Protein AF-A0A2K5XV96-F1 (afdb_monomer_lite)

InterPro domains:
  IPR011072 HR1 rho-binding domain [PS51860] (5-81)
  IPR011072 HR1 rho-binding domain [SM00742] (19-82)
  IPR051364 Cytokinesis and Rho signaling-related protein [PTHR21538] (23-78)

Sequence (85 aa):
MEGPSLRGPALGLAGLPTQQDCSIQEKIDLEIRMREGIWKLLSLSTQKDQVLHAVKNLMVCNARIMAYTSELQKLEEQIANQTGR

pLDDT: mean 83.7, std 20.57, range [38.91, 98.69]

Secondary structure (DSSP, 8-state):
-------------TTSPPHHHHHHHHHHHHHHHHHHHHHHHHHH--SHHHHHHHHHHHHHHHHHHHHHHHHHHHHHHHHHHHHT-

Structure (mmCIF, N/CA/C/O backbone):
data_AF-A0A2K5XV96-F1
#
_entry.id   AF-A0A2K5XV96-F1
#
loop_
_atom_site.group_PDB
_atom_site.id
_atom_site.type_symbol
_atom_site.label_atom_id
_atom_site.label_alt_id
_atom_site.label_comp_id
_atom_site.label_asym_id
_atom_site.label_entity_id
_atom_site.label_seq_id
_atom_site.pdbx_PDB_ins_code
_atom_site.Cartn_x
_atom_site.Cartn_y
_atom_site.Cartn_z
_atom_site.occupancy
_atom_site.B_iso_or_equiv
_atom_site.auth_seq_id
_atom_site.auth_comp_id
_atom_site.auth_asym_id
_atom_site.auth_atom_id
_atom_site.pdbx_PDB_model_num
ATOM 1 N N . MET A 1 1 ? 53.111 12.320 -33.863 1.00 38.91 1 MET A N 1
ATOM 2 C CA . MET A 1 1 ? 53.207 10.844 -33.922 1.00 38.91 1 MET A CA 1
ATOM 3 C C . MET A 1 1 ? 52.356 10.395 -32.757 1.00 38.91 1 MET A C 1
ATOM 5 O O . MET A 1 1 ? 52.872 10.234 -31.664 1.00 38.91 1 MET A O 1
ATOM 9 N N . GLU A 1 2 ? 51.038 10.363 -32.952 1.00 41.66 2 GLU A N 1
ATOM 10 C CA . GLU A 1 2 ? 50.084 10.224 -31.847 1.00 41.66 2 GLU A CA 1
ATOM 11 C C . GLU A 1 2 ? 49.703 8.745 -31.720 1.00 41.66 2 GLU A C 1
ATOM 13 O O . GLU A 1 2 ? 49.055 8.186 -32.605 1.00 41.66 2 GLU A O 1
ATOM 18 N N . GLY A 1 3 ? 50.178 8.091 -30.658 1.00 45.22 3 GLY A N 1
ATOM 19 C CA . GLY A 1 3 ? 49.813 6.714 -30.316 1.00 45.22 3 GLY A CA 1
ATOM 20 C C . GLY A 1 3 ? 48.421 6.640 -29.659 1.00 45.22 3 GLY A C 1
ATOM 21 O O . GLY A 1 3 ? 48.052 7.571 -28.941 1.00 45.22 3 GLY A O 1
ATOM 22 N N . PRO A 1 4 ? 47.631 5.571 -29.888 1.00 51.16 4 PRO A N 1
ATOM 23 C CA . PRO A 1 4 ? 46.205 5.549 -29.572 1.00 51.16 4 PRO A CA 1
ATOM 24 C C . PRO A 1 4 ? 45.852 4.921 -28.212 1.00 51.16 4 PRO A C 1
ATOM 26 O O . PRO A 1 4 ? 46.520 4.020 -27.720 1.00 51.16 4 PRO A O 1
ATOM 29 N N . SER A 1 5 ? 44.716 5.394 -27.684 1.00 52.50 5 SER A N 1
ATOM 30 C CA . SER A 1 5 ? 43.656 4.683 -26.947 1.00 52.50 5 SER A CA 1
ATOM 31 C C . SER A 1 5 ? 44.032 3.498 -26.048 1.00 52.50 5 SER A C 1
ATOM 33 O O . SER A 1 5 ? 44.266 2.393 -26.525 1.00 52.50 5 SER A O 1
ATOM 35 N N . LEU A 1 6 ? 43.847 3.680 -24.737 1.00 43.06 6 LEU A N 1
ATOM 36 C CA . LEU A 1 6 ? 43.407 2.606 -23.842 1.00 43.06 6 LEU A CA 1
ATOM 37 C C . LEU A 1 6 ? 42.227 3.101 -22.999 1.00 43.06 6 LEU A C 1
ATOM 39 O O . LEU A 1 6 ? 42.319 3.303 -21.790 1.00 43.06 6 LEU A O 1
ATOM 43 N N . ARG A 1 7 ? 41.081 3.294 -23.661 1.00 50.31 7 ARG A N 1
ATOM 44 C CA . ARG A 1 7 ? 39.783 3.240 -22.984 1.00 50.31 7 ARG A CA 1
ATOM 45 C C . ARG A 1 7 ? 39.552 1.774 -22.617 1.00 50.31 7 ARG A C 1
ATOM 47 O O . ARG A 1 7 ? 39.060 1.000 -23.433 1.00 50.31 7 ARG A O 1
ATOM 54 N N . GLY A 1 8 ? 39.998 1.384 -21.426 1.00 41.75 8 GLY A N 1
ATOM 55 C CA . GLY A 1 8 ? 39.709 0.060 -20.884 1.00 41.75 8 GLY A CA 1
ATOM 56 C C . GLY A 1 8 ? 38.192 -0.169 -20.857 1.00 41.75 8 GLY A C 1
ATOM 57 O O . GLY A 1 8 ? 37.454 0.757 -20.501 1.00 41.75 8 GLY A O 1
ATOM 58 N N . PRO A 1 9 ? 37.699 -1.348 -21.269 1.00 45.44 9 PRO A N 1
ATOM 59 C CA . PRO A 1 9 ? 36.280 -1.640 -21.208 1.00 45.44 9 PRO A CA 1
ATOM 60 C C . PRO A 1 9 ? 35.881 -1.726 -19.736 1.00 45.44 9 PRO A C 1
ATOM 62 O O . PRO A 1 9 ? 36.444 -2.515 -18.976 1.00 45.44 9 PRO A O 1
ATOM 65 N N . ALA A 1 10 ? 34.925 -0.887 -19.336 1.00 45.25 10 ALA A N 1
ATOM 66 C CA . ALA A 1 10 ? 34.211 -1.044 -18.082 1.00 45.25 10 ALA A CA 1
ATOM 67 C C . ALA A 1 10 ? 33.564 -2.434 -18.103 1.00 45.25 10 ALA A C 1
ATOM 69 O O . ALA A 1 10 ? 32.575 -2.664 -18.798 1.00 45.25 10 ALA A O 1
ATOM 70 N N . LEU A 1 11 ? 34.206 -3.379 -17.417 1.00 46.12 11 LEU A N 1
ATOM 71 C CA . LEU A 1 11 ? 33.691 -4.719 -17.190 1.00 46.12 11 LEU A CA 1
ATOM 72 C C . LEU A 1 11 ? 32.298 -4.594 -16.566 1.00 46.12 11 LEU A C 1
ATOM 74 O O . LEU A 1 11 ? 32.084 -3.793 -15.656 1.00 46.12 11 LEU A O 1
ATOM 78 N N . GLY A 1 12 ? 31.356 -5.343 -17.135 1.00 48.84 12 GLY A N 1
ATOM 79 C CA . GLY A 1 12 ? 29.925 -5.194 -16.925 1.00 48.84 12 GLY A CA 1
ATOM 80 C C . GLY A 1 12 ? 29.504 -5.139 -15.458 1.00 48.84 12 GLY A C 1
ATOM 81 O O . GLY A 1 12 ? 29.673 -6.093 -14.708 1.00 48.84 12 GLY A O 1
ATOM 82 N N . LEU A 1 13 ? 28.854 -4.031 -15.106 1.00 47.19 13 LEU A N 1
ATOM 83 C CA . LEU A 1 13 ? 27.946 -3.911 -13.961 1.00 47.19 13 LEU A CA 1
ATOM 84 C C . LEU A 1 13 ? 26.482 -4.007 -14.438 1.00 47.19 13 LEU A C 1
ATOM 86 O O . LEU A 1 13 ? 25.589 -3.363 -13.893 1.00 47.19 13 LEU A O 1
ATOM 90 N N . ALA A 1 14 ? 26.239 -4.773 -15.506 1.00 50.44 14 ALA A N 1
ATOM 91 C CA . ALA A 1 14 ? 24.921 -4.971 -16.096 1.00 50.44 14 ALA A CA 1
ATOM 92 C C . ALA A 1 14 ? 24.129 -5.963 -15.231 1.00 50.44 14 ALA A C 1
ATOM 94 O O . ALA A 1 14 ? 24.252 -7.175 -15.386 1.00 50.44 14 ALA A O 1
ATOM 95 N N . GLY A 1 15 ? 23.383 -5.436 -14.263 1.00 55.66 15 GLY A N 1
ATOM 96 C CA . GLY A 1 15 ? 22.546 -6.229 -13.360 1.00 55.66 15 GLY A CA 1
ATOM 97 C C . GLY A 1 15 ? 22.363 -5.626 -11.969 1.00 55.66 15 GLY A C 1
ATOM 98 O O . GLY A 1 15 ? 21.593 -6.169 -11.183 1.00 55.66 15 GLY A O 1
ATOM 99 N N . LEU A 1 16 ? 23.046 -4.523 -11.645 1.00 53.66 16 LEU A N 1
ATOM 100 C CA . LEU A 1 16 ? 22.797 -3.813 -10.393 1.00 53.66 16 LEU A CA 1
ATOM 101 C C . LEU A 1 16 ? 21.616 -2.845 -10.559 1.00 53.66 16 LEU A C 1
ATOM 103 O O . LEU A 1 16 ? 21.628 -2.063 -11.513 1.00 53.66 16 LEU A O 1
ATOM 107 N N . PRO A 1 17 ? 20.619 -2.879 -9.652 1.00 56.56 17 PRO A N 1
ATOM 108 C CA . PRO A 1 17 ? 19.538 -1.900 -9.642 1.00 56.56 17 PRO A CA 1
ATOM 109 C C . PRO A 1 17 ? 20.134 -0.494 -9.601 1.00 56.56 17 PRO A C 1
ATOM 111 O O . PRO A 1 17 ? 21.119 -0.240 -8.894 1.00 56.56 17 PRO A O 1
ATOM 114 N N . THR A 1 18 ? 19.572 0.423 -10.388 1.00 67.31 18 THR A N 1
ATOM 115 C CA . THR A 1 18 ? 20.037 1.808 -10.348 1.00 67.31 18 THR A CA 1
ATOM 116 C C . THR A 1 18 ? 19.764 2.378 -8.955 1.00 67.31 18 THR A C 1
ATOM 118 O O . THR A 1 18 ? 18.862 1.933 -8.244 1.00 67.31 18 THR A O 1
ATOM 121 N N . GLN A 1 19 ? 20.521 3.399 -8.538 1.00 70.00 19 GLN A N 1
ATOM 122 C CA . GLN A 1 19 ? 20.262 4.085 -7.263 1.00 70.00 19 GLN A CA 1
ATOM 123 C C . GLN A 1 19 ? 18.791 4.537 -7.154 1.00 70.00 19 GLN A C 1
ATOM 125 O O . GLN A 1 19 ? 18.228 4.580 -6.061 1.00 70.00 19 GLN A O 1
ATOM 130 N N . GLN A 1 20 ? 18.162 4.854 -8.290 1.00 68.12 20 GLN A N 1
ATOM 131 C CA . GLN A 1 20 ? 16.760 5.238 -8.357 1.00 68.12 20 GLN A CA 1
ATOM 132 C C . GLN A 1 20 ? 15.818 4.049 -8.104 1.00 68.12 20 GLN A C 1
ATOM 134 O O . GLN A 1 20 ? 14.888 4.207 -7.312 1.00 68.12 20 GLN A O 1
ATOM 139 N N . ASP A 1 21 ? 16.106 2.867 -8.656 1.00 67.19 21 ASP A N 1
ATOM 140 C CA . ASP A 1 21 ? 15.338 1.630 -8.422 1.00 67.19 21 ASP A CA 1
ATOM 141 C C . ASP A 1 21 ? 15.410 1.187 -6.952 1.00 67.19 21 ASP A C 1
ATOM 143 O O . ASP A 1 21 ? 14.392 0.888 -6.325 1.00 67.19 21 ASP A O 1
ATOM 147 N N . CYS A 1 22 ? 16.604 1.238 -6.349 1.00 75.38 22 CYS A N 1
ATOM 148 C CA . CYS A 1 22 ? 16.762 0.986 -4.914 1.00 75.38 22 CYS A CA 1
ATOM 149 C C . CYS A 1 22 ? 15.943 1.987 -4.088 1.00 75.38 22 CYS A C 1
ATOM 151 O O . CYS A 1 22 ? 15.210 1.597 -3.181 1.00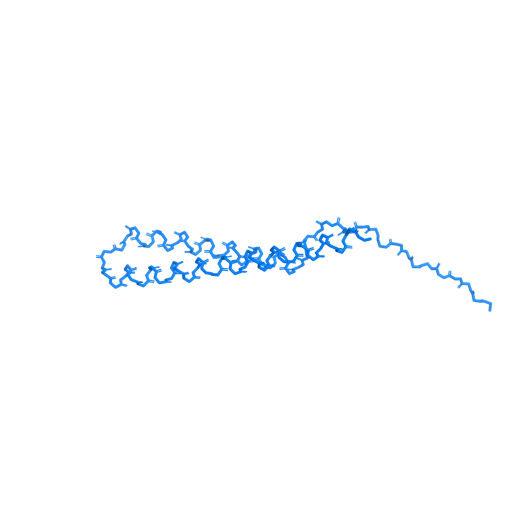 75.38 22 CYS A O 1
ATOM 153 N N . SER A 1 23 ? 15.994 3.274 -4.450 1.00 90.88 23 SER A N 1
ATOM 154 C CA . SER A 1 23 ? 15.269 4.317 -3.717 1.00 90.88 23 SER A CA 1
ATOM 155 C C . SER A 1 23 ? 13.745 4.195 -3.825 1.00 90.88 23 SER A C 1
ATOM 157 O O . SER A 1 23 ? 13.030 4.619 -2.916 1.00 90.88 23 SER A O 1
ATOM 159 N N . ILE A 1 24 ? 13.217 3.646 -4.927 1.00 95.25 24 ILE A N 1
ATOM 160 C CA . ILE A 1 24 ? 11.773 3.447 -5.082 1.00 95.25 24 ILE A CA 1
ATOM 161 C C . ILE A 1 24 ? 11.298 2.172 -4.392 1.00 95.25 24 ILE A C 1
ATOM 163 O O . ILE A 1 24 ? 10.238 2.195 -3.767 1.00 95.25 24 ILE A O 1
ATOM 167 N N . GLN A 1 25 ? 12.105 1.109 -4.402 1.00 95.62 25 GLN A N 1
ATOM 168 C CA . GLN A 1 25 ? 11.815 -0.095 -3.630 1.00 95.62 25 GLN A CA 1
ATOM 169 C C . GLN A 1 25 ? 11.769 0.210 -2.125 1.00 95.62 25 GLN A C 1
ATOM 171 O O . GLN A 1 25 ? 10.813 -0.165 -1.450 1.00 95.62 25 GLN A O 1
ATOM 176 N N . GLU A 1 26 ? 12.713 1.003 -1.610 1.00 96.69 26 GLU A N 1
ATOM 177 C CA . GLU A 1 26 ? 12.705 1.460 -0.211 1.00 96.69 26 GLU A CA 1
ATOM 178 C C . GLU A 1 26 ? 11.438 2.255 0.148 1.00 96.69 26 GLU A C 1
ATOM 180 O O . GLU A 1 26 ? 10.890 2.111 1.247 1.00 96.69 26 GLU A O 1
ATOM 185 N N . LYS A 1 27 ? 10.937 3.084 -0.781 1.00 97.38 27 LYS A N 1
ATOM 186 C CA . LYS A 1 27 ? 9.664 3.800 -0.605 1.00 97.38 27 LYS A CA 1
ATOM 187 C C . LYS A 1 27 ? 8.482 2.835 -0.560 1.00 97.38 27 LYS A C 1
ATOM 189 O O . LYS A 1 27 ? 7.618 3.003 0.296 1.00 97.38 27 LYS A O 1
ATOM 194 N N . ILE A 1 28 ? 8.439 1.828 -1.434 1.00 98.31 28 ILE A N 1
ATOM 195 C CA . ILE A 1 28 ? 7.396 0.788 -1.418 1.00 98.31 28 ILE A CA 1
ATOM 196 C C . ILE A 1 28 ? 7.405 0.057 -0.071 1.00 98.31 28 ILE A C 1
ATOM 198 O O . ILE A 1 28 ? 6.362 -0.049 0.577 1.00 98.31 28 ILE A O 1
ATOM 202 N N . ASP A 1 29 ? 8.577 -0.373 0.393 1.00 98.25 29 ASP A N 1
ATOM 203 C CA . ASP A 1 29 ? 8.731 -1.105 1.653 1.00 98.25 29 ASP A CA 1
ATOM 204 C C . ASP A 1 29 ? 8.320 -0.259 2.865 1.00 98.25 29 ASP A C 1
ATOM 206 O O . ASP A 1 29 ? 7.709 -0.756 3.819 1.00 98.25 29 ASP A O 1
ATOM 210 N N . LEU A 1 30 ? 8.622 1.044 2.838 1.00 98.06 30 LEU A N 1
ATOM 211 C CA . LEU A 1 30 ? 8.145 1.984 3.847 1.00 98.06 30 LEU A CA 1
ATOM 212 C C . LEU A 1 30 ? 6.613 2.051 3.864 1.00 98.06 30 LEU A C 1
ATOM 214 O O . LEU A 1 30 ? 6.017 1.930 4.935 1.00 98.06 30 LEU A O 1
ATOM 218 N N . GLU A 1 31 ? 5.967 2.209 2.708 1.00 98.56 31 GLU A N 1
ATOM 219 C CA . GLU A 1 31 ? 4.503 2.275 2.634 1.00 98.56 31 GLU A CA 1
ATOM 220 C C . GLU A 1 31 ? 3.827 0.961 3.050 1.00 98.56 31 GLU A C 1
ATOM 222 O O . GLU A 1 31 ? 2.772 0.988 3.687 1.00 98.56 31 GLU A O 1
ATOM 227 N N . ILE A 1 32 ? 4.435 -0.193 2.752 1.00 98.56 32 ILE A N 1
ATOM 228 C CA . ILE A 1 32 ? 3.945 -1.500 3.211 1.00 98.56 32 ILE A CA 1
ATOM 229 C C . ILE A 1 32 ? 3.990 -1.579 4.740 1.00 98.56 32 ILE A C 1
ATOM 231 O O . ILE A 1 32 ? 2.976 -1.912 5.359 1.00 98.56 32 ILE A O 1
ATOM 235 N N . ARG A 1 33 ? 5.111 -1.197 5.367 1.00 98.56 33 ARG A N 1
ATOM 236 C CA . ARG A 1 33 ? 5.221 -1.161 6.838 1.00 98.56 33 ARG A CA 1
ATOM 237 C C . ARG A 1 33 ? 4.234 -0.178 7.468 1.00 98.56 33 ARG A C 1
ATOM 239 O O . ARG A 1 33 ? 3.623 -0.490 8.490 1.00 98.56 33 ARG A O 1
ATOM 246 N N . MET A 1 34 ? 4.034 0.989 6.853 1.00 98.50 34 MET A N 1
ATOM 247 C CA . MET A 1 34 ? 3.021 1.956 7.291 1.00 98.50 34 MET A CA 1
ATOM 248 C C . MET A 1 34 ? 1.619 1.349 7.232 1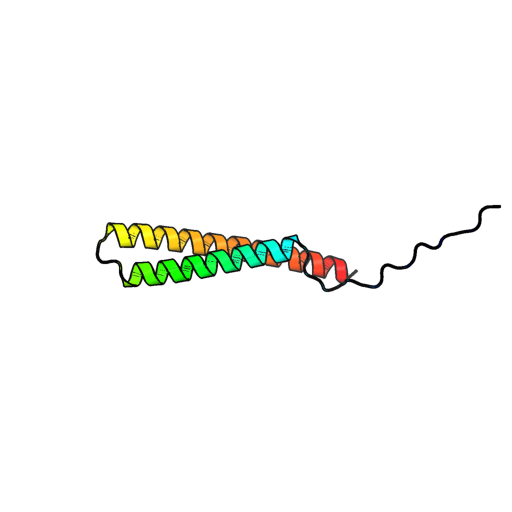.00 98.50 34 MET A C 1
ATOM 250 O O . MET A 1 34 ? 0.871 1.421 8.208 1.00 98.50 34 MET A O 1
ATOM 254 N N . ARG A 1 35 ? 1.280 0.682 6.125 1.00 98.62 35 ARG A N 1
ATOM 255 C CA . ARG A 1 35 ? 0.009 -0.023 5.948 1.00 98.62 35 ARG A CA 1
ATOM 256 C C . ARG A 1 35 ? -0.221 -1.095 7.013 1.00 98.62 35 ARG A C 1
ATOM 258 O O . ARG A 1 35 ? -1.315 -1.167 7.565 1.00 98.62 35 ARG A O 1
ATOM 265 N N . GLU A 1 36 ? 0.786 -1.901 7.334 1.00 98.62 36 GLU A N 1
ATOM 266 C CA . GLU A 1 36 ? 0.709 -2.895 8.415 1.00 98.62 36 GLU A CA 1
ATOM 267 C C . GLU A 1 36 ? 0.473 -2.248 9.786 1.00 98.62 36 GLU A C 1
ATOM 269 O O . GLU A 1 36 ? -0.345 -2.727 10.574 1.00 98.62 36 GLU A O 1
ATOM 274 N N . GLY A 1 37 ? 1.155 -1.134 10.069 1.00 98.56 37 GLY A N 1
ATOM 275 C CA . GLY A 1 37 ? 0.924 -0.340 11.276 1.00 98.56 37 GLY A CA 1
ATOM 276 C C . GLY A 1 37 ? -0.507 0.196 11.356 1.00 98.56 37 GLY A C 1
ATOM 277 O O . GLY A 1 37 ? -1.142 0.117 12.408 1.00 98.56 37 GLY A O 1
ATOM 278 N N . ILE A 1 38 ? -1.050 0.671 10.232 1.00 98.62 38 ILE A N 1
ATOM 279 C CA . ILE A 1 38 ? -2.431 1.155 10.142 1.00 98.62 38 ILE A CA 1
ATOM 280 C C . ILE A 1 38 ? -3.431 0.017 10.378 1.00 98.62 38 ILE A C 1
ATOM 282 O O . ILE A 1 38 ? -4.404 0.219 11.098 1.00 98.62 38 ILE A O 1
ATOM 286 N N . TRP A 1 39 ? -3.185 -1.189 9.855 1.00 98.50 39 TRP A N 1
ATOM 287 C CA . TRP A 1 39 ? -4.028 -2.358 10.138 1.00 98.50 39 TRP A CA 1
ATOM 288 C C . TRP A 1 39 ? -4.059 -2.720 11.623 1.00 98.50 39 TRP A C 1
ATOM 290 O O . TRP A 1 39 ? -5.132 -2.975 12.174 1.00 98.50 39 TRP A O 1
ATOM 300 N N . LYS A 1 40 ? -2.902 -2.681 12.294 1.00 98.56 40 LYS A N 1
ATOM 301 C CA . LYS A 1 40 ? -2.833 -2.867 13.751 1.00 98.56 40 LYS A CA 1
ATOM 302 C C . LYS A 1 40 ? -3.634 -1.785 14.476 1.00 98.56 40 LYS A C 1
ATOM 304 O O . LYS A 1 40 ? -4.445 -2.114 15.337 1.00 98.56 40 LYS A O 1
ATOM 309 N N . LEU A 1 41 ? -3.476 -0.519 14.086 1.00 98.00 41 LEU A N 1
ATOM 310 C CA . LEU A 1 41 ? -4.236 0.590 14.666 1.00 98.00 41 LEU A CA 1
ATOM 311 C C . LEU A 1 41 ? -5.750 0.425 14.460 1.00 98.00 41 LEU A C 1
ATOM 313 O O . LEU A 1 41 ? -6.513 0.629 15.401 1.00 98.00 41 LEU A O 1
ATOM 317 N N . LEU A 1 42 ? -6.189 0.011 13.266 1.00 98.12 42 LEU A N 1
ATOM 318 C CA . LEU A 1 42 ? -7.595 -0.269 12.959 1.00 98.12 42 LEU A CA 1
ATOM 319 C C . LEU A 1 42 ? -8.166 -1.365 13.861 1.00 98.12 42 LEU A C 1
ATOM 321 O O . LEU A 1 42 ? -9.260 -1.195 14.387 1.00 98.12 42 LEU A O 1
ATOM 325 N N . SER A 1 43 ? -7.413 -2.446 14.089 1.00 98.12 43 SER A N 1
ATOM 326 C CA . SER A 1 43 ? -7.850 -3.556 14.951 1.00 98.12 43 SER A CA 1
ATOM 327 C C . SER A 1 43 ? -8.072 -3.156 16.415 1.00 98.12 43 SER A C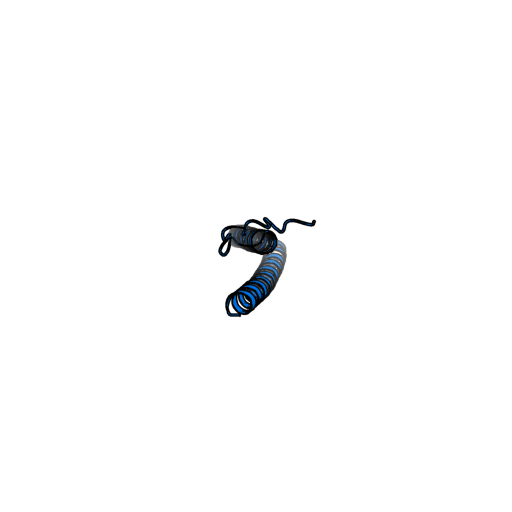 1
ATOM 329 O O . SER A 1 43 ? -8.848 -3.798 17.117 1.00 98.12 43 SER A O 1
ATOM 331 N N . LEU A 1 44 ? -7.410 -2.085 16.862 1.00 98.00 44 LEU A N 1
ATOM 332 C CA . LEU A 1 44 ? -7.501 -1.550 18.221 1.00 98.00 44 LEU A CA 1
ATOM 333 C C . LEU A 1 44 ? -8.408 -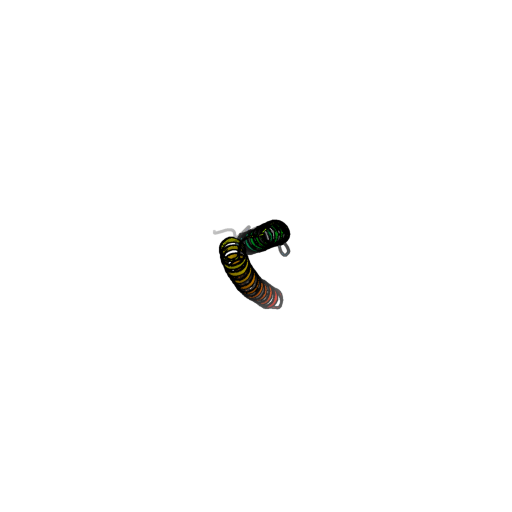0.311 18.313 1.00 98.00 44 LEU A C 1
ATOM 335 O O . LEU A 1 44 ? -8.648 0.196 19.408 1.00 98.00 44 LEU A O 1
ATOM 339 N N . SER A 1 45 ? -8.888 0.210 17.181 1.00 97.69 45 SER A N 1
ATOM 340 C CA . SER A 1 45 ? -9.698 1.428 17.139 1.00 97.69 45 SER A CA 1
ATOM 341 C C . SER A 1 45 ? -11.126 1.140 17.591 1.00 97.69 45 SER A C 1
ATOM 343 O O . SER A 1 45 ? -11.792 0.258 17.055 1.00 97.69 45 SER A O 1
ATOM 345 N N . THR A 1 46 ? -11.620 1.923 18.547 1.00 96.88 46 THR A N 1
ATOM 346 C CA . THR A 1 46 ? -12.976 1.770 19.106 1.00 96.88 46 THR A CA 1
ATOM 347 C C . THR A 1 46 ? -13.881 2.956 18.792 1.00 96.88 46 THR A C 1
ATOM 349 O O . THR A 1 46 ? -15.104 2.828 18.831 1.00 96.88 46 THR A O 1
ATOM 352 N N . GLN A 1 47 ? -13.302 4.109 18.445 1.00 98.31 47 GLN A N 1
ATOM 353 C CA . GLN A 1 47 ? -14.043 5.326 18.124 1.00 98.31 47 GLN A CA 1
ATOM 354 C C . GLN A 1 47 ? -14.145 5.535 16.612 1.00 98.31 47 GLN A C 1
ATOM 356 O O . GLN A 1 47 ? -13.179 5.333 15.872 1.00 98.31 47 GLN A O 1
ATOM 361 N N . LYS A 1 48 ? -15.303 6.022 16.154 1.00 98.00 48 LYS A N 1
ATOM 362 C CA . LYS A 1 48 ? -15.586 6.274 14.731 1.00 98.00 48 LYS A CA 1
ATOM 363 C C . LYS A 1 48 ? -14.531 7.169 14.070 1.00 98.00 48 LYS A C 1
ATOM 365 O O . LYS A 1 48 ? -14.104 6.870 12.958 1.00 98.00 48 LYS A O 1
ATOM 370 N N . ASP A 1 49 ? -14.087 8.221 14.752 1.00 97.88 49 ASP A N 1
ATOM 371 C CA . ASP A 1 49 ? -13.118 9.170 14.192 1.00 97.88 49 ASP A CA 1
ATOM 372 C C . ASP A 1 49 ? -11.716 8.564 14.061 1.00 97.88 49 ASP A C 1
ATOM 374 O O . ASP A 1 49 ? -11.028 8.807 13.069 1.00 97.88 49 ASP A O 1
ATOM 378 N N . GLN A 1 50 ? -11.315 7.706 15.007 1.00 97.69 50 GLN A N 1
ATOM 379 C CA . GLN A 1 50 ? -10.060 6.951 14.924 1.00 97.69 50 GLN A CA 1
ATOM 380 C C . GLN A 1 50 ? -10.076 6.012 13.716 1.00 97.69 50 GLN A C 1
ATOM 382 O O . GLN A 1 50 ? -9.131 6.009 12.926 1.00 97.69 50 GLN A O 1
ATOM 387 N N . VAL A 1 51 ? -11.180 5.274 13.537 1.00 98.31 51 VAL A N 1
ATOM 388 C CA . VAL A 1 51 ? -11.377 4.387 12.383 1.00 98.31 51 VAL A CA 1
ATOM 389 C C . VAL A 1 51 ? -11.338 5.185 11.084 1.00 98.31 51 VAL A C 1
ATOM 391 O O . VAL A 1 51 ? -10.612 4.814 10.166 1.00 98.31 51 VAL A O 1
ATOM 394 N N . LEU A 1 52 ? -12.061 6.305 11.002 1.00 98.50 52 LEU A N 1
ATOM 395 C CA . LEU A 1 52 ? -12.101 7.139 9.801 1.00 98.50 52 LEU A CA 1
ATOM 396 C C . LEU A 1 52 ? -10.710 7.665 9.424 1.00 98.50 52 LEU A C 1
ATOM 398 O O . LEU A 1 52 ? -10.312 7.589 8.260 1.00 98.50 52 LEU A O 1
ATOM 402 N N . HIS A 1 53 ? -9.955 8.164 10.403 1.00 98.31 53 HIS A N 1
ATOM 403 C CA . HIS A 1 53 ? -8.601 8.658 10.177 1.00 98.31 53 HIS A CA 1
ATOM 404 C C . HIS A 1 53 ? -7.650 7.535 9.738 1.00 98.31 53 HIS A C 1
ATOM 406 O O . HIS A 1 53 ? -6.903 7.691 8.770 1.00 98.31 53 HIS A O 1
ATOM 412 N N . ALA A 1 54 ? -7.710 6.376 10.397 1.00 98.44 54 ALA A N 1
ATOM 413 C CA . ALA A 1 54 ? -6.892 5.225 10.040 1.00 98.44 54 ALA A 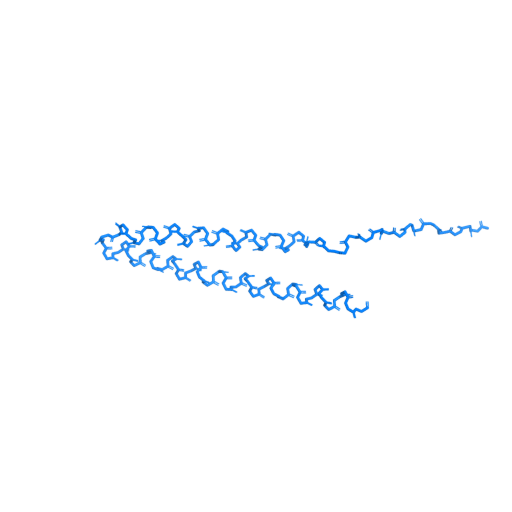CA 1
ATOM 414 C C . ALA A 1 54 ? -7.232 4.688 8.636 1.00 98.44 54 ALA A C 1
ATOM 416 O O . ALA A 1 54 ? -6.321 4.434 7.851 1.00 98.44 54 ALA A O 1
ATOM 417 N N . VAL A 1 55 ? -8.514 4.606 8.262 1.00 98.56 55 VAL A N 1
ATOM 418 C CA . VAL A 1 55 ? -8.938 4.218 6.904 1.00 98.56 55 VAL A CA 1
ATOM 419 C C . VAL A 1 55 ? -8.449 5.221 5.857 1.00 98.56 55 VAL A C 1
ATOM 421 O O . VAL A 1 55 ? -7.948 4.811 4.812 1.00 98.56 55 VAL A O 1
ATOM 424 N N . LYS A 1 56 ? -8.523 6.531 6.125 1.00 98.62 56 LYS A N 1
ATOM 425 C CA . LYS A 1 56 ? -7.980 7.545 5.208 1.00 98.62 56 LYS A CA 1
ATOM 426 C C . LYS A 1 56 ? -6.481 7.340 4.980 1.00 98.62 56 LYS A C 1
ATOM 428 O O . LYS A 1 56 ? -6.031 7.351 3.836 1.00 98.62 56 LYS A O 1
ATOM 433 N N . ASN A 1 57 ? -5.723 7.099 6.048 1.00 98.19 57 ASN A N 1
ATOM 434 C CA . ASN A 1 57 ? -4.291 6.826 5.946 1.00 98.19 57 ASN A CA 1
ATOM 435 C C . ASN A 1 57 ? -4.016 5.530 5.172 1.00 98.19 57 ASN A C 1
ATOM 437 O O . ASN A 1 57 ? -3.121 5.505 4.331 1.00 98.19 57 ASN A O 1
ATOM 441 N N . LEU A 1 58 ? -4.824 4.485 5.386 1.00 98.62 58 LEU A N 1
ATOM 442 C CA . LEU A 1 58 ? -4.737 3.230 4.639 1.00 98.62 58 LEU A CA 1
ATOM 443 C C . LEU A 1 58 ? -4.921 3.458 3.132 1.00 98.62 58 LEU A C 1
ATOM 445 O O . LEU A 1 58 ? -4.142 2.944 2.330 1.00 98.62 58 LEU A O 1
ATOM 449 N N . MET A 1 59 ? -5.924 4.252 2.745 1.00 98.69 59 MET A N 1
ATOM 450 C CA . MET A 1 59 ? -6.177 4.592 1.342 1.00 98.69 59 MET A CA 1
ATOM 451 C C . MET A 1 59 ? -5.006 5.356 0.717 1.00 98.69 59 MET A C 1
ATOM 453 O O . MET A 1 59 ? -4.615 5.054 -0.410 1.00 98.69 59 MET A O 1
ATOM 457 N N . VAL A 1 60 ? -4.418 6.305 1.451 1.00 98.38 60 VAL A N 1
ATOM 458 C CA . VAL A 1 60 ? -3.245 7.061 0.988 1.00 98.38 60 VAL A CA 1
ATOM 459 C C . VAL A 1 60 ? -2.033 6.144 0.799 1.00 98.38 60 VAL A C 1
ATOM 461 O O . VAL A 1 60 ? -1.412 6.196 -0.262 1.00 98.38 60 VAL A O 1
ATOM 464 N N . CYS A 1 61 ? -1.721 5.273 1.765 1.00 98.25 61 CYS A N 1
ATOM 465 C CA . CYS A 1 61 ? -0.627 4.304 1.628 1.00 98.25 61 CYS A CA 1
ATOM 466 C C . CYS A 1 61 ? -0.849 3.368 0.433 1.00 98.25 61 CYS A C 1
ATOM 468 O O . CYS A 1 61 ? 0.065 3.156 -0.357 1.00 98.25 61 CYS A O 1
ATOM 470 N N . ASN A 1 62 ? -2.071 2.861 0.235 1.00 98.56 62 ASN A N 1
ATOM 471 C CA . ASN A 1 62 ? -2.387 2.018 -0.920 1.00 98.56 62 ASN A CA 1
ATOM 472 C C . ASN A 1 62 ? -2.163 2.749 -2.252 1.00 98.56 62 ASN A C 1
ATOM 474 O O . ASN A 1 62 ? -1.550 2.187 -3.157 1.00 98.56 62 ASN A O 1
ATOM 478 N N . ALA A 1 63 ? -2.606 4.005 -2.360 1.00 98.69 63 ALA A N 1
ATOM 479 C CA . ALA A 1 63 ? -2.387 4.808 -3.560 1.00 98.69 63 ALA A CA 1
ATOM 480 C C . ALA A 1 63 ? -0.891 5.049 -3.829 1.00 98.69 63 ALA A C 1
ATOM 482 O O . ALA A 1 63 ? -0.450 4.966 -4.974 1.00 98.69 63 ALA A O 1
ATOM 483 N N . ARG A 1 64 ? -0.098 5.297 -2.779 1.00 98.38 64 ARG A N 1
ATOM 484 C CA . ARG A 1 64 ? 1.357 5.491 -2.885 1.00 98.38 64 ARG A CA 1
ATOM 485 C C . ARG A 1 64 ? 2.076 4.213 -3.309 1.00 98.38 64 ARG A C 1
ATOM 487 O O . ARG A 1 64 ? 2.904 4.282 -4.208 1.00 98.38 64 ARG A O 1
ATOM 494 N N . ILE A 1 65 ? 1.705 3.058 -2.749 1.00 98.56 65 ILE A N 1
ATOM 495 C CA . ILE A 1 65 ? 2.234 1.751 -3.179 1.00 98.56 65 ILE A CA 1
ATOM 496 C C . ILE A 1 65 ? 1.969 1.550 -4.670 1.00 98.56 65 ILE A C 1
ATOM 498 O O . ILE A 1 65 ? 2.902 1.288 -5.416 1.00 98.56 65 ILE A O 1
ATOM 502 N N . MET A 1 66 ? 0.726 1.739 -5.126 1.00 98.50 66 MET A N 1
ATOM 503 C CA . MET A 1 66 ? 0.388 1.585 -6.545 1.00 98.50 66 MET A CA 1
ATOM 504 C C . MET A 1 66 ? 1.192 2.531 -7.445 1.00 98.50 66 MET A C 1
ATOM 506 O O . MET A 1 66 ? 1.674 2.112 -8.497 1.00 98.50 66 MET A O 1
ATOM 510 N N . ALA A 1 67 ? 1.352 3.792 -7.035 1.00 98.31 67 ALA A N 1
ATOM 511 C CA . ALA A 1 67 ? 2.124 4.774 -7.788 1.00 98.31 67 ALA A CA 1
ATOM 512 C C . ALA A 1 67 ? 3.605 4.380 -7.890 1.00 98.31 67 ALA A C 1
ATOM 514 O O . ALA A 1 67 ? 4.149 4.362 -8.992 1.00 98.31 67 ALA A O 1
ATOM 515 N N . TYR A 1 68 ? 4.233 4.007 -6.770 1.00 98.00 68 TYR A N 1
ATOM 516 C CA . TYR A 1 68 ? 5.638 3.603 -6.750 1.00 98.00 68 TYR A CA 1
ATOM 517 C C . TYR A 1 68 ? 5.879 2.290 -7.492 1.00 98.00 68 TYR A C 1
ATOM 519 O O . TYR A 1 68 ? 6.845 2.191 -8.238 1.00 98.00 68 TYR A O 1
ATOM 527 N N . THR A 1 69 ? 4.988 1.304 -7.367 1.00 97.31 69 THR A N 1
ATOM 528 C CA . THR A 1 69 ? 5.085 0.061 -8.144 1.00 97.31 69 THR A CA 1
ATOM 529 C C . THR A 1 69 ? 4.956 0.330 -9.644 1.00 97.31 69 THR A C 1
ATOM 531 O O . THR A 1 69 ? 5.722 -0.226 -10.423 1.00 97.31 69 THR A O 1
ATOM 534 N N . SER A 1 70 ? 4.043 1.214 -10.066 1.00 97.31 70 SER A N 1
ATOM 535 C CA . SER A 1 70 ? 3.914 1.581 -11.483 1.00 97.31 70 SER A CA 1
ATOM 536 C C . SER A 1 70 ? 5.138 2.336 -12.011 1.00 97.31 70 SER A C 1
ATOM 538 O O . SER A 1 70 ? 5.522 2.155 -13.163 1.00 97.31 70 SER A O 1
ATOM 540 N N . GLU A 1 71 ? 5.748 3.198 -11.198 1.00 96.19 71 GLU A N 1
ATOM 541 C CA . GLU A 1 71 ? 6.987 3.889 -11.562 1.00 96.19 71 GLU A CA 1
ATOM 542 C C . GLU A 1 71 ? 8.171 2.914 -11.639 1.00 96.19 71 GLU A C 1
ATOM 544 O O . GLU A 1 71 ? 8.915 2.968 -12.615 1.00 96.19 71 GLU A O 1
ATOM 549 N N . LEU A 1 72 ? 8.291 1.970 -10.698 1.00 95.31 72 LEU A N 1
ATOM 550 C CA . LEU A 1 72 ? 9.324 0.931 -10.723 1.00 95.31 72 LEU A CA 1
ATOM 551 C C . LEU A 1 72 ? 9.216 0.064 -11.985 1.00 95.31 72 LEU A C 1
ATOM 553 O O . LEU A 1 72 ? 10.203 -0.093 -12.695 1.00 95.31 72 LEU A O 1
ATOM 557 N N . GLN A 1 73 ? 8.010 -0.392 -12.338 1.00 94.31 73 GLN A N 1
ATOM 558 C CA . GLN A 1 73 ? 7.775 -1.155 -13.572 1.00 94.31 73 GLN A CA 1
ATOM 559 C C . GLN A 1 73 ? 8.242 -0.399 -14.826 1.00 94.31 73 GLN A C 1
ATOM 561 O O . GLN A 1 73 ? 8.853 -0.980 -15.718 1.00 94.31 73 GLN A O 1
ATOM 566 N N . LYS A 1 74 ? 8.014 0.920 -14.891 1.00 93.56 74 LYS A N 1
ATOM 567 C CA . LYS A 1 74 ? 8.482 1.747 -16.017 1.00 93.56 74 LYS A CA 1
ATOM 568 C C . LYS A 1 74 ? 10.003 1.863 -16.073 1.00 93.56 74 LYS A C 1
ATOM 570 O O . LYS A 1 74 ? 10.547 1.990 -17.170 1.00 93.56 74 LYS A O 1
ATOM 575 N N . LEU A 1 75 ? 10.680 1.891 -14.925 1.00 91.69 75 LEU A N 1
ATOM 576 C CA . LEU A 1 75 ? 12.143 1.914 -14.865 1.00 91.69 75 LEU A CA 1
ATOM 577 C C . LEU A 1 75 ? 12.716 0.569 -15.325 1.00 91.69 75 LEU A C 1
ATOM 579 O O . LEU A 1 75 ? 13.593 0.543 -16.187 1.00 91.69 75 LEU A O 1
ATOM 583 N N . GLU A 1 76 ? 12.145 -0.539 -14.851 1.00 89.81 76 GLU A N 1
ATOM 584 C CA . GLU A 1 76 ? 12.512 -1.896 -15.272 1.00 89.81 76 GLU A CA 1
ATOM 585 C C . GLU A 1 76 ? 12.327 -2.096 -16.786 1.00 89.81 76 GLU A C 1
ATOM 587 O O . GLU A 1 76 ? 13.233 -2.587 -17.462 1.00 89.81 76 GLU A O 1
ATOM 592 N N . GLU A 1 77 ? 11.199 -1.649 -17.349 1.00 91.44 77 GLU A N 1
ATOM 593 C CA . GLU A 1 77 ? 10.949 -1.678 -18.797 1.00 91.44 77 GLU A CA 1
ATOM 594 C C . GLU A 1 77 ? 11.982 -0.853 -19.578 1.00 91.44 77 GLU A C 1
ATOM 596 O O . GLU A 1 77 ? 12.469 -1.289 -20.623 1.00 91.44 77 GLU A O 1
ATOM 601 N N . GLN A 1 78 ? 12.351 0.335 -19.090 1.00 88.81 78 GLN A N 1
ATOM 602 C CA . GLN A 1 78 ? 13.380 1.162 -19.730 1.00 88.81 78 GLN A CA 1
ATOM 603 C C . GLN A 1 78 ? 14.747 0.476 -19.723 1.00 88.81 78 GLN A C 1
A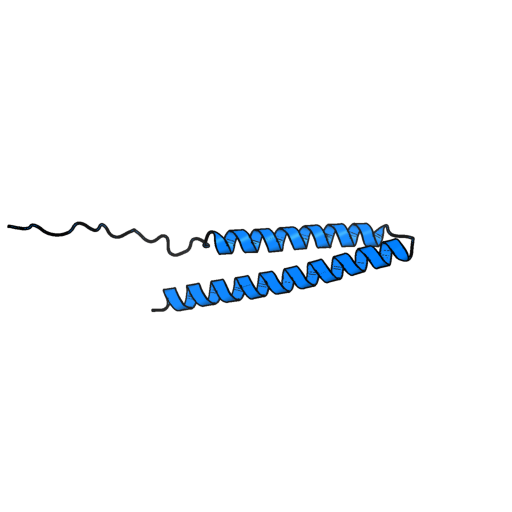TOM 605 O O . GLN A 1 78 ? 15.426 0.477 -20.750 1.00 88.81 78 GLN A O 1
ATOM 610 N N . ILE A 1 79 ? 15.130 -0.149 -18.608 1.00 86.25 79 ILE A N 1
ATOM 611 C CA . ILE A 1 79 ? 16.388 -0.897 -18.486 1.00 86.25 79 ILE A CA 1
ATOM 612 C C . ILE A 1 79 ? 16.382 -2.114 -19.420 1.00 86.25 79 ILE A C 1
ATOM 614 O O . ILE A 1 79 ? 17.360 -2.349 -20.138 1.00 86.25 79 ILE A O 1
ATOM 618 N N . ALA A 1 80 ? 15.274 -2.858 -19.474 1.00 85.69 80 ALA A N 1
ATOM 619 C CA . ALA A 1 80 ? 15.123 -3.999 -20.373 1.00 85.69 80 ALA A CA 1
ATOM 620 C C . ALA A 1 80 ? 15.242 -3.576 -21.848 1.00 85.69 80 ALA A C 1
ATOM 622 O O . ALA A 1 80 ? 15.987 -4.188 -22.614 1.00 85.69 80 ALA A O 1
ATOM 623 N N . ASN A 1 81 ? 14.589 -2.474 -22.231 1.00 85.38 81 ASN A N 1
ATOM 624 C CA . ASN A 1 81 ? 14.655 -1.916 -23.584 1.00 85.38 81 ASN A CA 1
ATOM 625 C C . ASN A 1 81 ? 16.054 -1.391 -23.959 1.00 85.38 81 ASN A C 1
ATOM 627 O O . ASN A 1 81 ? 16.420 -1.408 -25.134 1.00 85.38 81 ASN A O 1
ATOM 631 N N . GLN A 1 82 ? 16.837 -0.921 -22.983 1.00 77.88 82 GLN A N 1
ATOM 632 C CA . GLN A 1 82 ? 18.229 -0.501 -23.185 1.00 77.88 82 GLN A CA 1
ATOM 633 C C . GLN A 1 82 ? 19.192 -1.688 -23.298 1.00 77.88 82 GLN A C 1
ATOM 635 O O . GLN A 1 82 ? 20.164 -1.606 -24.039 1.00 77.88 82 GLN A O 1
ATOM 640 N N . THR A 1 83 ? 18.917 -2.784 -22.589 1.00 68.38 83 THR A N 1
ATOM 641 C CA . THR A 1 83 ? 19.767 -3.988 -22.576 1.00 68.38 83 THR A CA 1
ATOM 642 C C . THR A 1 83 ? 19.497 -4.910 -23.773 1.00 68.38 83 THR A C 1
ATOM 644 O O . THR A 1 83 ? 20.357 -5.699 -24.151 1.00 68.38 83 THR A O 1
ATOM 647 N N . GLY A 1 84 ? 18.316 -4.812 -24.395 1.00 59.75 84 GLY A N 1
ATOM 648 C CA . GLY A 1 84 ? 17.932 -5.583 -25.585 1.00 59.75 84 GLY A CA 1
ATOM 649 C C . GLY A 1 84 ? 18.374 -5.002 -26.938 1.00 59.75 84 GLY A C 1
ATOM 650 O O . GLY A 1 84 ? 17.886 -5.477 -27.964 1.00 59.75 84 GLY A O 1
ATOM 651 N N . ARG A 1 85 ? 19.237 -3.975 -26.962 1.00 47.25 85 ARG A N 1
ATOM 652 C CA . ARG A 1 85 ? 19.796 -3.354 -28.179 1.00 47.25 85 ARG A CA 1
ATOM 653 C C . ARG A 1 85 ? 21.285 -3.621 -28.340 1.00 47.25 85 ARG A C 1
ATOM 655 O O . ARG A 1 85 ? 22.009 -3.530 -27.329 1.00 47.25 85 ARG A O 1
#

Radius of gyration: 22.04 Å; chains: 1; bounding box: 69×17×53 Å

Foldseek 3Di:
DDDDDDPDDPDDPLPDDDPVLVVLVVQLVVLVVVLVVLVVQCVVDDDPVSNVVSVVSNVVSVVSNVVSVVVSVVVVVVSVVVVVD

Organism: Mandrillus leucophaeus (NCBI:txid9568)